Protein AF-A0A450YAR2-F1 (afdb_monomer_lite)

pLDDT: mean 75.18, std 8.92, range [41.78, 87.88]

Radius of gyration: 12.81 Å; chains: 1; bounding box: 33×28×25 Å

Sequence (68 aa):
KRKTHTIKNNLVIGIEDRQIKYLGGTHEGKKHDKKICDEEEIKCPKNSICYRDNGFQGYEMEEIDIRE

Secondary structure (DSSP, 8-state):
-------EEEEEE-TTT--EEEEEEEE-TTS-HHHHHHHTT--PPTT-EEE--GGGTT---TTSEEE-

Foldseek 3Di:
DDPPQPWDWDFDADPVVRDTPDIGDIGRSVDQPLVSCVVVLDDDDAAEEAEDDPSNPPDDDPRYHYHD

Organism: NCBI:txid2126335

Structure (mmCIF, N/CA/C/O backbone):
data_AF-A0A450YAR2-F1
#
_entry.id   AF-A0A450YAR2-F1
#
loop_
_atom_site.group_PDB
_atom_site.id
_atom_site.type_symbol
_atom_site.label_atom_id
_atom_site.label_alt_id
_atom_site.label_comp_id
_atom_site.label_asym_id
_atom_site.label_entity_id
_atom_site.label_seq_id
_atom_site.pdbx_PDB_ins_code
_atom_site.Cartn_x
_atom_site.Cartn_y
_atom_site.Cartn_z
_atom_site.occupancy
_atom_site.B_iso_or_equiv
_atom_site.auth_seq_id
_atom_site.auth_comp_id
_atom_site.auth_asym_id
_atom_site.auth_atom_id
_atom_site.pdbx_PDB_model_num
ATOM 1 N N . LYS A 1 1 ? 21.986 -14.959 -6.589 1.00 44.19 1 LYS A N 1
ATOM 2 C CA . LYS A 1 1 ? 20.517 -14.803 -6.755 1.00 44.19 1 LYS A CA 1
ATOM 3 C C . LYS A 1 1 ? 20.284 -13.618 -7.698 1.00 44.19 1 LYS A C 1
ATOM 5 O O . LYS A 1 1 ? 20.499 -12.489 -7.276 1.00 44.19 1 LYS A O 1
ATOM 10 N N . ARG A 1 2 ? 20.001 -13.843 -8.992 1.00 41.78 2 ARG A N 1
ATOM 11 C CA . ARG A 1 2 ? 19.748 -12.742 -9.946 1.00 41.78 2 ARG A CA 1
ATOM 12 C C . ARG A 1 2 ? 18.420 -12.086 -9.562 1.00 41.78 2 ARG A C 1
ATOM 14 O O . ARG A 1 2 ? 17.381 -12.731 -9.636 1.00 41.78 2 ARG A O 1
ATOM 21 N N . LYS A 1 3 ? 18.461 -10.834 -9.106 1.00 53.50 3 LYS A N 1
ATOM 22 C CA . LYS A 1 3 ? 17.272 -10.000 -8.907 1.00 53.50 3 LYS A CA 1
ATOM 23 C C . LYS A 1 3 ? 16.776 -9.527 -10.278 1.00 53.50 3 LYS A C 1
ATOM 25 O O . LYS A 1 3 ? 16.984 -8.379 -10.651 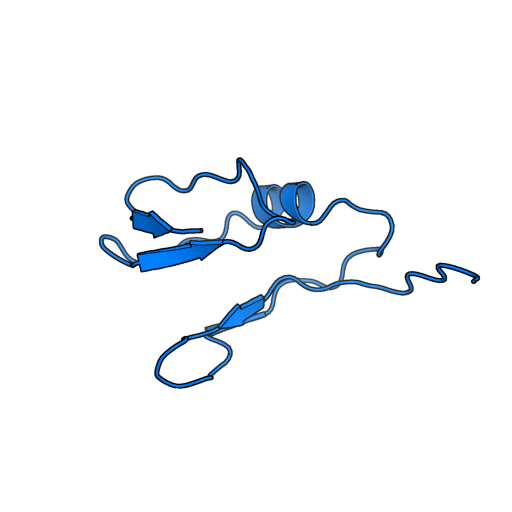1.00 53.50 3 LYS A O 1
ATOM 30 N N . THR A 1 4 ? 16.174 -10.424 -11.054 1.00 54.16 4 THR A N 1
ATOM 31 C CA . THR A 1 4 ? 15.433 -10.032 -12.261 1.00 54.16 4 THR A CA 1
ATOM 32 C C . THR A 1 4 ? 14.071 -9.524 -11.805 1.00 54.16 4 THR A C 1
ATOM 34 O O . THR A 1 4 ? 13.071 -10.236 -11.852 1.00 54.16 4 THR A O 1
ATOM 37 N N . HIS A 1 5 ? 14.040 -8.317 -11.242 1.00 61.88 5 HIS A N 1
ATOM 38 C CA . HIS A 1 5 ? 12.775 -7.652 -10.966 1.00 61.88 5 HIS A CA 1
ATOM 39 C C . HIS A 1 5 ? 12.153 -7.312 -12.315 1.00 61.88 5 HIS A C 1
ATOM 41 O O . HIS A 1 5 ? 12.645 -6.420 -12.998 1.00 61.88 5 HIS A O 1
ATOM 47 N N . THR A 1 6 ? 11.148 -8.078 -12.738 1.00 66.75 6 THR A N 1
ATOM 48 C CA . THR A 1 6 ? 10.640 -7.926 -14.107 1.00 66.75 6 THR A CA 1
ATOM 49 C C . THR A 1 6 ? 9.617 -6.799 -14.166 1.00 66.75 6 THR A C 1
ATOM 51 O O . THR A 1 6 ? 9.693 -5.989 -15.073 1.00 66.75 6 THR A O 1
ATOM 54 N N . ILE A 1 7 ? 8.765 -6.657 -13.150 1.00 74.44 7 ILE A N 1
ATOM 55 C CA . ILE A 1 7 ? 7.765 -5.591 -12.999 1.00 74.44 7 ILE A CA 1
ATOM 56 C C . ILE A 1 7 ? 7.235 -5.613 -11.552 1.00 74.44 7 ILE A C 1
ATOM 58 O O . ILE A 1 7 ? 7.439 -6.602 -10.842 1.00 74.44 7 ILE A O 1
ATOM 62 N N . LYS A 1 8 ? 6.590 -4.536 -11.106 1.00 81.62 8 LYS A N 1
ATOM 63 C CA . LYS A 1 8 ? 5.899 -4.403 -9.817 1.00 81.62 8 LYS A CA 1
ATOM 64 C C . LYS A 1 8 ? 4.573 -3.670 -10.011 1.00 81.62 8 LYS A C 1
ATOM 66 O O . LYS A 1 8 ? 4.470 -2.829 -10.899 1.00 81.62 8 LYS A O 1
ATOM 71 N N . ASN A 1 9 ? 3.609 -3.943 -9.140 1.00 80.88 9 ASN A N 1
ATOM 72 C CA . ASN A 1 9 ? 2.339 -3.229 -9.061 1.00 80.88 9 ASN A CA 1
ATOM 73 C C . ASN A 1 9 ? 2.106 -2.813 -7.611 1.00 80.88 9 ASN A C 1
ATOM 75 O O . ASN A 1 9 ? 2.437 -3.573 -6.697 1.00 80.88 9 ASN A O 1
ATOM 79 N N . ASN A 1 10 ? 1.501 -1.646 -7.413 1.00 81.81 10 ASN A N 1
ATOM 80 C CA . ASN A 1 10 ? 0.965 -1.269 -6.115 1.00 81.81 10 ASN A CA 1
ATOM 81 C C . ASN A 1 10 ? -0.437 -1.840 -5.948 1.00 81.81 10 ASN A C 1
ATOM 83 O O . ASN A 1 10 ? -1.220 -1.917 -6.892 1.00 81.81 10 ASN A O 1
ATOM 87 N N . LEU A 1 11 ? -0.749 -2.259 -4.733 1.00 82.88 11 LEU A N 1
ATOM 88 C CA . LEU A 1 11 ? -2.002 -2.913 -4.403 1.00 82.88 11 LEU A CA 1
ATOM 89 C C . LEU A 1 11 ? -2.513 -2.323 -3.097 1.00 82.88 11 LEU A C 1
ATOM 91 O O . LEU A 1 11 ? -1.768 -2.253 -2.123 1.00 82.88 11 LEU A O 1
ATOM 95 N N . VAL A 1 12 ? -3.793 -1.965 -3.065 1.00 83.88 12 VAL A N 1
ATOM 96 C CA . VAL A 1 12 ? -4.509 -1.716 -1.811 1.00 83.88 12 VAL A CA 1
ATOM 97 C C . VAL A 1 12 ? -5.484 -2.857 -1.622 1.00 83.88 12 VAL A C 1
ATOM 99 O O . VAL A 1 12 ? -6.348 -3.099 -2.470 1.00 83.88 12 VAL A O 1
ATOM 102 N N . ILE A 1 13 ? -5.334 -3.567 -0.511 1.00 85.25 13 ILE A N 1
ATOM 103 C CA . ILE A 1 13 ? -6.178 -4.702 -0.156 1.00 85.25 13 ILE A CA 1
ATOM 104 C C . ILE A 1 13 ? -6.981 -4.379 1.100 1.00 85.25 13 ILE A C 1
ATOM 106 O O . ILE A 1 13 ? -6.463 -3.789 2.047 1.00 85.25 13 ILE A O 1
ATOM 110 N N . GLY A 1 14 ? -8.252 -4.772 1.113 1.00 85.31 14 GLY A N 1
ATOM 111 C CA . GLY A 1 14 ? -9.050 -4.770 2.332 1.00 85.31 14 GLY A CA 1
ATOM 112 C C . GLY A 1 14 ? -8.557 -5.886 3.246 1.00 85.31 14 GLY A C 1
ATOM 113 O O . GLY A 1 14 ? -8.536 -7.044 2.840 1.00 85.31 14 GLY A O 1
ATOM 114 N N . ILE A 1 15 ? -8.141 -5.567 4.471 1.00 82.19 15 ILE A N 1
ATOM 115 C CA . ILE A 1 15 ? -7.638 -6.588 5.407 1.00 82.19 15 ILE A CA 1
ATOM 116 C C . ILE A 1 15 ? -8.761 -7.534 5.845 1.00 82.19 15 ILE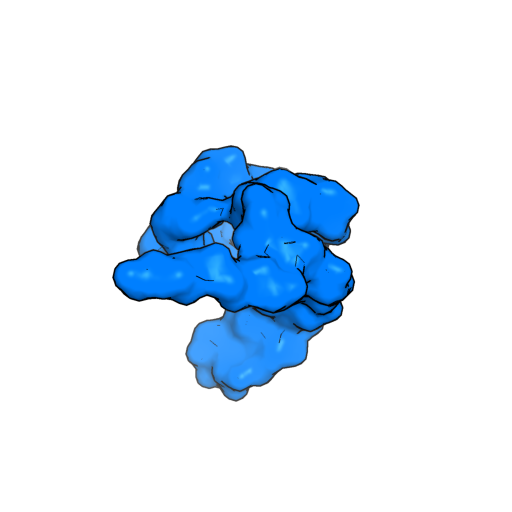 A C 1
ATOM 118 O O . ILE A 1 15 ? -8.549 -8.743 5.930 1.00 82.19 15 ILE A O 1
ATOM 122 N N . GLU A 1 16 ? -9.958 -6.995 6.085 1.00 84.62 16 GLU A N 1
ATOM 123 C CA . GLU A 1 16 ? -11.113 -7.772 6.549 1.00 84.62 16 GLU A CA 1
ATOM 124 C C . GLU A 1 16 ? -11.698 -8.655 5.441 1.00 84.62 16 GLU A C 1
ATOM 126 O O . GLU A 1 16 ? -11.923 -9.847 5.643 1.00 84.62 16 GLU A O 1
ATOM 131 N N . ASP A 1 17 ? -11.903 -8.087 4.251 1.00 87.56 17 ASP A N 1
ATOM 132 C CA . ASP A 1 17 ? -12.550 -8.772 3.127 1.00 87.56 17 ASP A CA 1
ATOM 133 C C . ASP A 1 17 ? -11.572 -9.482 2.172 1.00 87.56 17 ASP A C 1
ATOM 135 O O . ASP A 1 17 ? -11.998 -10.267 1.323 1.00 87.56 17 ASP A O 1
ATOM 139 N N . ARG A 1 18 ? -10.259 -9.247 2.323 1.00 85.12 18 ARG A N 1
ATOM 140 C CA . ARG A 1 18 ? -9.173 -9.757 1.461 1.00 85.12 18 ARG A CA 1
ATOM 141 C C . ARG A 1 18 ? -9.366 -9.450 -0.027 1.00 85.12 18 ARG A C 1
ATOM 143 O O . ARG A 1 18 ? -8.793 -10.135 -0.875 1.00 85.12 18 ARG A O 1
ATOM 150 N N . GLN A 1 19 ? -10.154 -8.433 -0.364 1.00 87.88 19 GLN A N 1
ATOM 151 C CA . GLN A 1 19 ? -10.365 -8.010 -1.740 1.00 87.88 19 GLN A CA 1
ATOM 152 C C . GLN A 1 19 ? -9.354 -6.942 -2.134 1.00 87.88 19 GLN A C 1
ATOM 154 O O . GLN A 1 19 ? -8.960 -6.087 -1.339 1.00 87.88 19 GLN A O 1
ATOM 159 N N . ILE A 1 20 ? -8.980 -6.957 -3.409 1.00 85.62 20 ILE A N 1
ATOM 160 C CA . ILE A 1 20 ? -8.174 -5.903 -4.016 1.00 85.62 20 ILE A CA 1
ATOM 161 C C . ILE A 1 20 ? -9.097 -4.702 -4.250 1.00 85.62 20 ILE A C 1
ATOM 163 O O . ILE A 1 20 ? -9.990 -4.760 -5.091 1.00 85.62 20 ILE A O 1
ATOM 167 N N . LYS A 1 21 ? -8.903 -3.628 -3.481 1.00 84.06 21 LYS A N 1
ATOM 168 C CA . LYS A 1 21 ? -9.635 -2.358 -3.623 1.00 84.06 21 LYS A CA 1
ATOM 169 C C . LYS A 1 21 ? -8.997 -1.459 -4.678 1.00 84.06 21 LYS A C 1
ATOM 171 O O . LYS A 1 21 ? -9.688 -0.670 -5.312 1.00 84.06 21 LYS A O 1
ATOM 176 N N . TYR A 1 22 ? -7.689 -1.601 -4.870 1.00 83.56 22 TYR A N 1
ATOM 177 C CA . TYR A 1 22 ? -6.933 -0.876 -5.878 1.00 83.56 22 TYR A CA 1
ATOM 178 C C . TYR A 1 22 ? -5.805 -1.746 -6.420 1.00 83.56 22 TYR A C 1
ATOM 180 O O . TYR A 1 22 ? -5.097 -2.404 -5.654 1.00 83.56 22 TYR A O 1
ATOM 188 N N . LEU A 1 23 ? -5.642 -1.718 -7.738 1.00 84.25 23 LEU A N 1
ATOM 189 C CA . LEU A 1 23 ? -4.499 -2.274 -8.445 1.00 84.25 23 LEU A CA 1
ATOM 190 C C . LEU A 1 23 ? -3.907 -1.153 -9.296 1.00 84.25 23 LEU A C 1
ATOM 192 O O . LEU A 1 23 ? -4.542 -0.691 -10.243 1.00 84.25 23 LEU A O 1
ATOM 196 N N . GLY A 1 24 ? -2.706 -0.734 -8.926 1.00 79.81 24 GLY A N 1
ATOM 197 C CA . GLY A 1 24 ? -1.938 0.273 -9.629 1.00 79.81 24 GLY A CA 1
ATOM 198 C C . GLY A 1 24 ? -1.329 -0.237 -10.929 1.00 79.81 24 GLY A C 1
ATOM 199 O O . GLY A 1 24 ? -1.340 -1.435 -11.258 1.00 79.81 24 GLY A O 1
ATOM 200 N N . GLY A 1 25 ? -0.756 0.707 -11.663 1.00 81.06 25 GLY A N 1
ATOM 201 C CA . GLY A 1 25 ? -0.034 0.488 -12.899 1.00 81.06 25 GLY A CA 1
ATOM 202 C C . GLY A 1 25 ? 1.112 -0.510 -12.750 1.00 81.06 25 GLY A C 1
ATOM 203 O O . GLY A 1 25 ? 1.616 -0.810 -11.666 1.00 81.06 25 GLY A O 1
ATOM 204 N N . THR A 1 26 ? 1.531 -1.056 -13.888 1.00 80.62 26 THR A N 1
ATOM 205 C CA . THR A 1 26 ? 2.701 -1.932 -13.936 1.00 80.62 26 THR A CA 1
ATOM 206 C C . THR A 1 26 ? 3.948 -1.070 -14.080 1.00 80.62 26 THR A C 1
ATOM 208 O O . THR A 1 26 ? 4.124 -0.391 -15.090 1.00 80.62 26 THR A O 1
ATOM 211 N N . HIS A 1 27 ? 4.825 -1.105 -13.082 1.00 77.25 27 HIS A N 1
ATOM 212 C CA . HIS A 1 27 ? 6.055 -0.322 -13.040 1.00 77.25 27 HIS A CA 1
ATOM 213 C C . HIS A 1 27 ? 7.292 -1.213 -13.124 1.00 77.25 27 HIS A C 1
ATOM 215 O O . HIS A 1 27 ? 7.292 -2.365 -12.688 1.00 77.25 27 HIS A O 1
ATOM 221 N N . GLU A 1 28 ? 8.386 -0.676 -13.662 1.00 76.62 28 GLU A N 1
ATOM 222 C CA . GLU A 1 28 ? 9.666 -1.382 -13.682 1.00 76.62 28 GLU A CA 1
ATOM 223 C C . GLU A 1 28 ? 10.124 -1.709 -12.261 1.00 76.62 28 GLU A C 1
ATOM 225 O O . GLU A 1 28 ? 10.211 -0.837 -11.394 1.00 76.62 28 GLU A O 1
ATOM 230 N N . GLY A 1 29 ? 10.508 -2.962 -12.022 1.00 70.44 29 GLY A N 1
ATOM 231 C CA . GLY A 1 29 ? 10.844 -3.421 -10.676 1.00 70.44 29 GLY A CA 1
ATOM 232 C C . GLY A 1 29 ? 12.147 -2.855 -10.086 1.00 70.44 29 GLY A C 1
ATOM 233 O O . GLY A 1 29 ? 12.508 -3.200 -8.962 1.00 70.44 29 GLY A O 1
ATOM 234 N N . LYS A 1 30 ? 12.834 -1.970 -10.822 1.00 72.88 30 LYS A N 1
ATOM 235 C CA . LYS A 1 30 ? 13.942 -1.130 -10.340 1.00 72.88 30 LYS A CA 1
ATOM 236 C C . LYS A 1 30 ? 13.452 0.101 -9.564 1.00 72.88 30 LYS A C 1
ATOM 238 O O . LYS A 1 30 ? 14.212 0.666 -8.780 1.00 72.88 30 LYS A O 1
ATOM 243 N N . LYS A 1 31 ? 12.207 0.530 -9.784 1.00 71.56 31 LYS A N 1
ATOM 244 C CA . LYS A 1 31 ? 11.611 1.689 -9.118 1.00 71.56 31 LYS A CA 1
ATOM 245 C C . LYS A 1 31 ? 11.266 1.332 -7.667 1.00 71.56 31 LYS A C 1
ATOM 247 O O . LYS A 1 31 ? 10.844 0.212 -7.366 1.00 71.56 31 LYS A O 1
ATOM 252 N N . HIS A 1 32 ? 11.521 2.273 -6.762 1.00 71.50 32 HIS A N 1
ATOM 253 C CA . HIS A 1 32 ? 11.230 2.096 -5.342 1.00 71.50 32 HIS A CA 1
ATOM 254 C C . HIS A 1 32 ? 9.717 2.163 -5.115 1.00 71.50 32 HIS A C 1
ATOM 256 O O . HIS A 1 32 ? 9.069 3.060 -5.656 1.00 71.50 32 HIS A O 1
ATOM 262 N N . ASP A 1 33 ? 9.176 1.261 -4.299 1.00 69.06 33 ASP A N 1
ATOM 263 C CA . ASP A 1 33 ? 7.732 1.104 -4.075 1.00 69.06 33 ASP A CA 1
ATOM 264 C C . ASP A 1 33 ? 7.093 2.410 -3.559 1.00 69.06 33 ASP A C 1
ATOM 266 O O . ASP A 1 33 ? 6.098 2.876 -4.111 1.00 69.06 33 ASP A O 1
ATOM 270 N N . LYS A 1 34 ? 7.770 3.109 -2.631 1.00 73.19 34 LYS A N 1
ATOM 271 C CA . LYS A 1 34 ? 7.405 4.475 -2.197 1.00 73.19 34 LYS A CA 1
ATOM 272 C C . LYS A 1 34 ? 7.165 5.452 -3.354 1.00 73.19 34 LYS A C 1
ATOM 274 O O . LYS A 1 34 ? 6.179 6.173 -3.343 1.00 73.19 34 LYS A O 1
ATOM 279 N N . LYS A 1 35 ? 8.067 5.495 -4.340 1.00 76.06 35 LYS A N 1
ATOM 280 C CA . LYS A 1 35 ? 7.994 6.479 -5.430 1.00 76.06 35 LYS A CA 1
ATOM 281 C C . LYS A 1 35 ? 6.82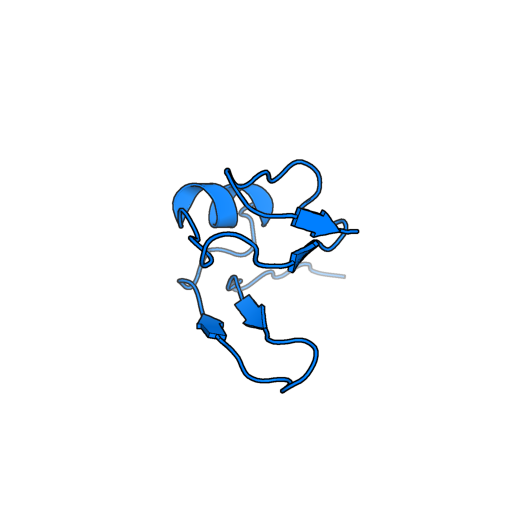8 6.185 -6.374 1.00 76.06 35 LYS A C 1
ATOM 283 O O . LYS A 1 35 ? 6.214 7.103 -6.893 1.00 76.06 35 LYS A O 1
ATOM 288 N N . ILE A 1 36 ? 6.523 4.905 -6.579 1.00 76.38 36 ILE A N 1
ATOM 289 C CA . ILE A 1 36 ? 5.333 4.499 -7.330 1.00 76.38 36 ILE A CA 1
ATOM 290 C C . ILE A 1 36 ? 4.072 4.955 -6.588 1.00 76.38 36 ILE A C 1
ATOM 292 O O . ILE A 1 36 ? 3.190 5.534 -7.199 1.00 76.38 36 ILE A O 1
ATOM 296 N N . CYS A 1 37 ? 4.018 4.740 -5.272 1.00 74.69 37 CYS A N 1
ATOM 297 C CA . CYS A 1 37 ? 2.863 5.116 -4.451 1.00 74.69 37 CYS A CA 1
ATOM 298 C C . CYS A 1 37 ? 2.620 6.633 -4.426 1.00 74.69 37 CYS A C 1
ATOM 300 O O . CYS A 1 37 ? 1.475 7.077 -4.419 1.00 74.69 37 CYS A O 1
ATOM 302 N N . ASP A 1 38 ? 3.704 7.409 -4.433 1.00 74.94 38 ASP A N 1
ATOM 303 C CA . ASP A 1 38 ? 3.689 8.870 -4.529 1.00 74.94 38 ASP A CA 1
ATOM 304 C C . ASP A 1 38 ? 3.161 9.344 -5.893 1.00 74.94 38 ASP A C 1
ATOM 306 O O . ASP A 1 38 ? 2.248 10.158 -5.951 1.00 74.94 38 ASP A O 1
ATOM 310 N N . GLU A 1 39 ? 3.662 8.763 -6.990 1.00 77.50 39 GLU A N 1
ATOM 311 C CA . GLU A 1 39 ? 3.224 9.099 -8.354 1.00 77.50 39 GLU A CA 1
ATOM 312 C C . GLU A 1 39 ? 1.784 8.669 -8.666 1.00 77.50 39 GLU A C 1
ATOM 314 O O . GLU A 1 39 ? 1.137 9.293 -9.502 1.00 77.50 39 GLU A O 1
ATOM 319 N N . GLU A 1 40 ? 1.280 7.606 -8.037 1.00 75.94 40 GLU A N 1
ATOM 32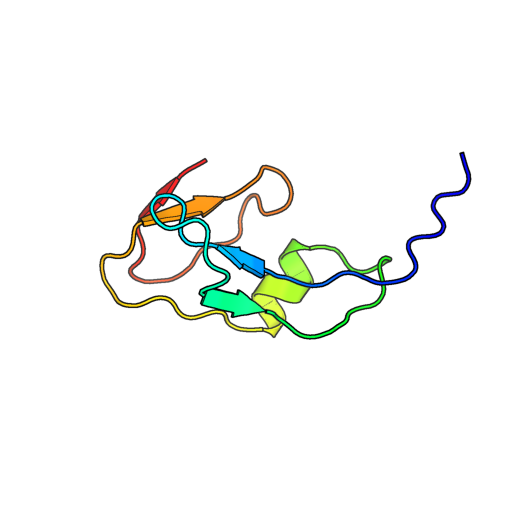0 C CA . GLU A 1 40 ? -0.103 7.157 -8.235 1.00 75.94 40 GLU A CA 1
ATOM 321 C C . GLU A 1 40 ? -1.128 7.955 -7.423 1.00 75.94 40 GLU A C 1
ATOM 323 O O . GLU A 1 40 ? -2.324 7.805 -7.672 1.00 75.94 40 GLU A O 1
ATOM 328 N N . GLU A 1 41 ? -0.680 8.794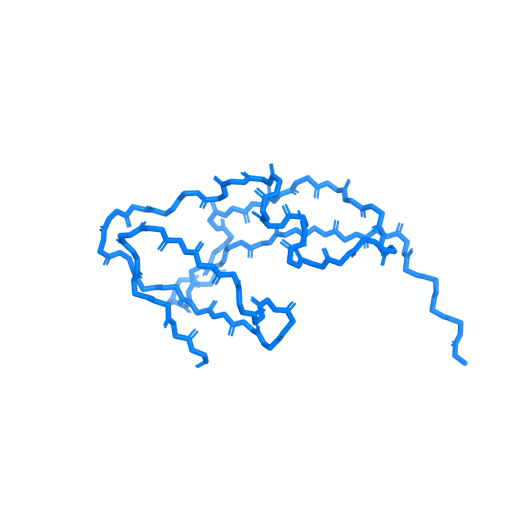 -6.479 1.00 72.69 41 GLU A N 1
ATOM 329 C CA . GLU A 1 41 ? -1.539 9.628 -5.628 1.00 72.69 41 GLU A CA 1
ATOM 330 C C . GLU A 1 41 ? -2.758 8.853 -5.092 1.00 72.69 41 GLU A C 1
ATOM 332 O O . GLU A 1 41 ? -3.908 9.283 -5.228 1.00 72.69 41 GLU A O 1
ATOM 337 N N . ILE A 1 42 ? -2.519 7.663 -4.527 1.00 75.31 42 ILE A N 1
ATOM 338 C CA . ILE A 1 42 ? -3.590 6.788 -4.041 1.00 75.31 42 ILE A CA 1
ATOM 339 C C . ILE A 1 42 ? -4.396 7.534 -2.971 1.00 75.31 42 ILE A C 1
ATOM 341 O O . ILE A 1 42 ? -3.868 7.929 -1.936 1.00 75.31 42 ILE A O 1
ATOM 345 N N . LYS A 1 43 ? -5.699 7.707 -3.212 1.00 74.12 43 LYS A N 1
ATOM 346 C CA . LYS A 1 43 ? -6.626 8.357 -2.278 1.00 74.12 43 LYS A CA 1
ATOM 347 C C . LYS A 1 43 ? -7.547 7.316 -1.673 1.00 74.12 43 LYS A C 1
ATOM 349 O O . LYS A 1 43 ? -8.293 6.652 -2.392 1.00 74.12 43 LYS A O 1
ATOM 354 N N . CYS A 1 44 ? -7.528 7.207 -0.350 1.00 73.69 44 CYS A N 1
ATOM 355 C CA . CYS A 1 44 ? -8.530 6.440 0.381 1.00 73.69 44 CYS A CA 1
ATOM 356 C C . CYS A 1 44 ? -9.601 7.392 0.936 1.00 73.69 44 CYS A C 1
ATOM 358 O O . CYS A 1 44 ? -9.342 8.586 1.109 1.00 73.69 44 CYS A O 1
ATOM 360 N N . PRO A 1 45 ? -10.822 6.902 1.202 1.00 79.25 45 PRO A N 1
ATOM 361 C CA . PRO A 1 45 ? -11.850 7.729 1.817 1.00 79.25 45 PRO A CA 1
ATOM 362 C C . PRO A 1 45 ? -11.410 8.232 3.200 1.00 79.25 45 PRO A C 1
ATOM 364 O O . PRO A 1 45 ? -10.700 7.538 3.931 1.00 79.25 45 PRO A O 1
ATOM 367 N N . LYS A 1 46 ? -11.858 9.440 3.562 1.00 74.19 46 LYS A N 1
ATOM 368 C CA . LYS A 1 46 ? -11.543 10.085 4.847 1.00 74.19 46 LYS A CA 1
ATOM 369 C C . LYS A 1 46 ? -11.916 9.174 6.021 1.00 74.19 46 LYS A C 1
ATOM 371 O O . LYS A 1 46 ? -12.960 8.524 5.973 1.00 74.19 46 LYS A O 1
ATOM 376 N N . ASN A 1 47 ? -11.087 9.155 7.067 1.00 77.31 47 ASN A N 1
ATOM 377 C CA . ASN A 1 47 ? -11.201 8.262 8.236 1.00 77.31 47 ASN A CA 1
ATOM 378 C C . ASN A 1 47 ? -10.972 6.766 7.949 1.00 77.31 47 ASN A C 1
ATOM 380 O O . ASN A 1 47 ? -11.375 5.919 8.747 1.00 77.31 47 ASN A O 1
ATOM 384 N N . SER A 1 48 ? -10.333 6.418 6.830 1.00 76.50 48 SER A N 1
ATOM 385 C CA . SER A 1 48 ? -9.867 5.044 6.623 1.00 76.50 48 SER A CA 1
ATOM 386 C C . SER A 1 48 ? -8.634 4.755 7.477 1.00 76.50 48 SER A C 1
ATOM 388 O O . SER A 1 48 ? -7.850 5.654 7.781 1.00 76.50 48 SER A O 1
ATOM 390 N N . ILE A 1 49 ? -8.458 3.484 7.836 1.00 81.25 49 ILE A N 1
ATOM 391 C CA . ILE A 1 49 ? -7.225 2.983 8.445 1.00 81.25 49 ILE A CA 1
ATOM 392 C C . ILE A 1 49 ? -6.436 2.287 7.342 1.00 81.25 49 ILE A C 1
ATOM 394 O O . ILE A 1 49 ? -6.912 1.316 6.749 1.00 81.25 49 ILE A O 1
ATOM 398 N N . CYS A 1 50 ? -5.233 2.776 7.068 1.00 81.81 50 CYS A N 1
ATOM 399 C CA . CYS A 1 50 ? -4.329 2.182 6.096 1.00 81.81 50 CYS A CA 1
ATOM 400 C C . CYS A 1 50 ? -3.152 1.531 6.810 1.00 81.81 50 CYS A C 1
ATOM 402 O O . CYS A 1 50 ? -2.507 2.145 7.651 1.00 81.81 50 CYS A O 1
ATOM 404 N N . TYR A 1 51 ? -2.852 0.291 6.441 1.00 80.44 51 TYR A N 1
ATOM 405 C CA . TYR A 1 51 ? -1.694 -0.429 6.955 1.00 80.44 51 TYR A CA 1
ATOM 406 C C . TYR A 1 51 ? -0.563 -0.359 5.943 1.00 80.44 51 TYR A C 1
ATOM 408 O O . TYR A 1 51 ? -0.773 -0.553 4.743 1.00 80.44 51 TYR A O 1
ATOM 416 N N . ARG A 1 52 ? 0.634 -0.071 6.436 1.00 79.00 52 ARG A N 1
ATOM 417 C CA . ARG A 1 52 ? 1.807 0.226 5.634 1.00 79.00 52 ARG A CA 1
ATOM 418 C C . ARG A 1 52 ? 2.903 -0.775 5.947 1.00 79.00 52 ARG A C 1
ATOM 420 O O . ARG A 1 52 ? 3.395 -0.830 7.063 1.00 79.00 52 ARG A O 1
ATOM 427 N N . ASP A 1 53 ? 3.331 -1.516 4.933 1.00 76.56 53 ASP A N 1
ATOM 428 C CA . ASP A 1 53 ? 4.502 -2.384 5.053 1.00 76.56 53 ASP A CA 1
ATOM 429 C C . ASP A 1 53 ? 5.788 -1.537 5.176 1.00 76.56 53 ASP A C 1
ATOM 431 O O . ASP A 1 53 ? 5.860 -0.406 4.683 1.00 76.56 53 ASP A O 1
ATOM 435 N N . ASN A 1 54 ? 6.845 -2.105 5.758 1.00 72.38 5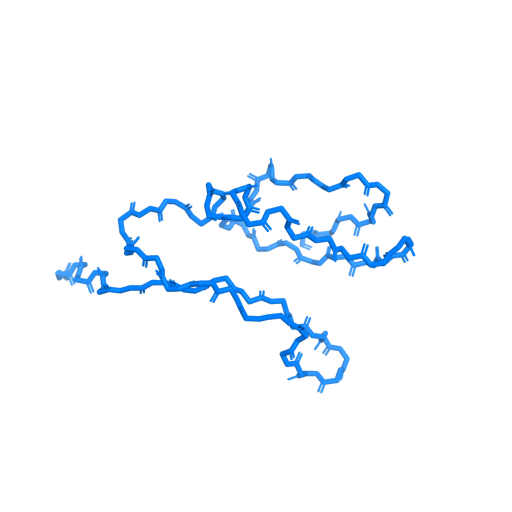4 ASN A N 1
ATOM 436 C CA . ASN A 1 54 ? 8.164 -1.485 5.916 1.00 72.38 54 ASN A CA 1
ATOM 437 C C . ASN A 1 54 ? 8.736 -0.959 4.584 1.00 72.38 54 ASN A C 1
ATOM 439 O O . ASN A 1 54 ? 9.484 0.016 4.560 1.00 72.38 54 ASN A O 1
ATOM 443 N N . GLY A 1 55 ? 8.359 -1.565 3.450 1.00 65.25 55 GLY A N 1
ATOM 444 C CA . GLY A 1 55 ? 8.743 -1.109 2.104 1.00 65.25 55 GLY A CA 1
ATOM 445 C C . GLY A 1 55 ? 8.167 0.255 1.687 1.00 65.25 55 GLY A C 1
ATOM 446 O O . GLY A 1 55 ? 8.662 0.870 0.738 1.00 65.25 55 GLY A O 1
ATOM 447 N N . PHE A 1 56 ? 7.158 0.748 2.406 1.00 69.44 56 PHE A N 1
ATOM 448 C CA . PHE A 1 56 ? 6.478 2.022 2.168 1.00 69.44 56 PHE A CA 1
ATOM 449 C C . PHE A 1 56 ? 6.731 3.048 3.284 1.00 69.44 56 PHE A C 1
ATOM 451 O O . PHE A 1 56 ? 6.077 4.088 3.318 1.00 69.44 56 PHE A O 1
ATOM 458 N N . GLN A 1 57 ? 7.684 2.796 4.186 1.00 69.31 57 GLN A N 1
ATOM 459 C CA . GLN A 1 57 ? 7.981 3.677 5.316 1.00 69.31 57 GLN A CA 1
ATOM 460 C C . GLN A 1 57 ? 8.204 5.141 4.874 1.00 69.31 57 GLN A C 1
ATOM 462 O O . GLN A 1 57 ? 8.985 5.447 3.966 1.00 69.31 57 GLN A O 1
ATOM 467 N N . GLY A 1 58 ? 7.480 6.061 5.518 1.00 68.62 58 GLY A N 1
ATOM 468 C CA . GLY A 1 58 ? 7.490 7.492 5.200 1.00 68.62 58 GLY A CA 1
ATOM 469 C C . GLY A 1 58 ? 6.631 7.899 3.996 1.00 68.62 58 GLY A C 1
ATOM 470 O O . GLY A 1 58 ? 6.845 8.987 3.467 1.00 68.62 58 GLY A O 1
ATOM 471 N N . TYR A 1 59 ? 5.736 7.031 3.513 1.00 71.94 59 TYR A N 1
ATOM 472 C CA . TYR A 1 59 ? 4.578 7.439 2.714 1.00 71.94 59 TYR A CA 1
ATOM 473 C C . TYR A 1 59 ? 3.468 7.905 3.658 1.00 71.94 59 TYR A C 1
ATOM 475 O O . TYR A 1 59 ? 3.081 7.158 4.564 1.00 71.94 59 TYR A O 1
ATOM 483 N N . GLU A 1 60 ? 3.010 9.136 3.465 1.00 67.12 60 GLU A N 1
ATOM 484 C CA . GLU A 1 60 ? 1.964 9.780 4.252 1.00 67.12 60 GLU A CA 1
ATOM 485 C C . GLU A 1 60 ? 0.821 10.161 3.315 1.00 67.12 60 GLU A C 1
ATOM 487 O O . GLU A 1 60 ? 1.054 10.615 2.197 1.00 67.12 60 GLU A O 1
ATOM 492 N N . MET A 1 61 ? -0.410 9.954 3.766 1.00 71.06 61 MET A N 1
ATOM 493 C CA . MET A 1 61 ? -1.601 10.420 3.074 1.00 71.06 61 MET A CA 1
ATOM 494 C C . MET A 1 61 ? -2.350 11.358 4.011 1.00 71.06 61 MET A C 1
ATOM 496 O O . MET A 1 61 ? -2.529 11.051 5.191 1.00 71.06 61 MET A O 1
ATOM 500 N N . GLU A 1 62 ? -2.786 12.500 3.488 1.00 68.06 62 GLU A N 1
ATOM 501 C CA . GLU A 1 62 ? -3.578 13.446 4.266 1.00 68.06 62 GLU A CA 1
ATOM 502 C C . GLU A 1 62 ? -4.946 12.835 4.618 1.00 68.06 62 GLU A C 1
ATOM 504 O O . GLU A 1 62 ? -5.600 12.217 3.780 1.00 68.06 62 GLU A O 1
ATOM 509 N N . GLU A 1 63 ? -5.386 13.026 5.866 1.00 71.19 63 GLU A N 1
ATOM 510 C CA . GLU A 1 63 ? -6.713 12.625 6.377 1.00 71.19 63 GLU A CA 1
ATOM 511 C C . GLU A 1 63 ? -6.961 11.106 6.562 1.00 71.19 63 GLU A C 1
ATOM 513 O O . GLU A 1 63 ? -8.117 10.664 6.614 1.00 71.19 63 GLU A O 1
ATOM 518 N N . ILE A 1 64 ? -5.900 10.300 6.701 1.00 79.50 64 ILE A N 1
ATOM 519 C CA . ILE A 1 64 ? -5.974 8.837 6.886 1.00 79.50 64 ILE A CA 1
ATOM 520 C C . ILE A 1 64 ? -5.111 8.405 8.086 1.00 79.50 64 ILE A C 1
ATOM 522 O O . ILE A 1 64 ? -4.006 8.911 8.271 1.00 79.50 64 ILE A O 1
ATOM 526 N N . ASP A 1 65 ? -5.593 7.451 8.891 1.00 80.31 65 ASP A N 1
ATOM 527 C CA . ASP A 1 65 ? -4.816 6.843 9.985 1.00 80.31 65 ASP A CA 1
ATOM 528 C C . ASP A 1 65 ? -3.871 5.780 9.404 1.00 80.31 65 ASP A C 1
ATOM 530 O O . ASP A 1 65 ? -4.323 4.724 8.952 1.00 80.31 65 ASP A O 1
ATOM 534 N N . ILE A 1 66 ? -2.565 6.061 9.368 1.00 79.94 66 ILE A N 1
ATOM 535 C CA . ILE A 1 66 ? -1.556 5.120 8.861 1.00 79.94 66 ILE A CA 1
ATOM 536 C C . ILE A 1 66 ? -0.969 4.315 10.020 1.00 79.94 66 ILE A C 1
ATOM 538 O O . ILE A 1 66 ? -0.414 4.878 10.962 1.00 79.94 66 ILE A O 1
ATOM 542 N N . ARG A 1 67 ? -1.046 2.988 9.914 1.00 80.31 67 ARG A N 1
ATOM 543 C CA . ARG A 1 67 ? -0.485 2.017 10.863 1.00 80.31 67 ARG A CA 1
ATOM 544 C C . ARG A 1 67 ? 0.626 1.201 10.213 1.00 80.31 67 ARG A C 1
ATOM 546 O O . ARG A 1 67 ? 0.625 1.025 8.996 1.00 80.31 67 ARG A O 1
ATOM 553 N N . GLU A 1 68 ? 1.555 0.716 11.028 1.00 73.00 68 GLU A N 1
ATOM 554 C CA . GLU A 1 68 ? 2.669 -0.161 10.626 1.00 73.00 68 GLU A CA 1
ATOM 555 C C . GLU A 1 68 ? 2.360 -1.634 10.923 1.00 73.00 68 GLU A C 1
ATOM 557 O O . GLU A 1 68 ? 1.635 -1.898 11.913 1.00 73.00 68 GLU A O 1
#